Protein AF-A0A969LJH4-F1 (afdb_monomer_lite)

Structure (mmCIF, N/CA/C/O backbone):
data_AF-A0A969LJH4-F1
#
_entry.id   AF-A0A969LJH4-F1
#
loop_
_atom_site.group_PDB
_atom_site.id
_atom_site.type_symbol
_atom_site.label_atom_id
_atom_site.label_alt_id
_atom_site.label_comp_id
_atom_site.label_asym_id
_atom_site.label_entity_id
_atom_site.label_seq_id
_atom_site.pdbx_PDB_ins_code
_atom_site.Cartn_x
_atom_site.Cartn_y
_atom_site.Cartn_z
_atom_site.occupancy
_atom_site.B_iso_or_equiv
_atom_site.auth_seq_id
_atom_site.auth_comp_id
_atom_site.auth_asym_id
_atom_site.auth_atom_id
_atom_site.pdbx_PDB_model_num
ATOM 1 N N . MET A 1 1 ? -11.926 0.543 5.651 1.00 92.00 1 MET A N 1
ATOM 2 C CA . MET A 1 1 ? -11.006 1.377 4.838 1.00 92.00 1 MET A CA 1
ATOM 3 C C . MET A 1 1 ? -9.933 0.483 4.216 1.00 92.00 1 MET A C 1
ATOM 5 O O . MET A 1 1 ? -9.742 -0.620 4.712 1.00 92.00 1 MET A O 1
ATOM 9 N N . ARG A 1 2 ? -9.251 0.905 3.141 1.00 96.56 2 ARG A N 1
ATOM 10 C CA . ARG A 1 2 ? -8.189 0.129 2.468 1.00 96.56 2 ARG A CA 1
ATOM 11 C C . ARG A 1 2 ? -6.944 0.993 2.268 1.00 96.56 2 ARG A C 1
ATOM 13 O O . ARG A 1 2 ? -7.094 2.155 1.899 1.00 96.56 2 ARG A O 1
ATOM 20 N N . ALA A 1 3 ? -5.754 0.436 2.486 1.00 97.50 3 ALA A N 1
ATOM 21 C CA . ALA A 1 3 ? -4.480 1.128 2.286 1.00 97.50 3 ALA A CA 1
ATOM 22 C C . ALA A 1 3 ? -3.455 0.224 1.585 1.00 97.50 3 ALA A C 1
ATOM 24 O O . ALA A 1 3 ? -3.200 -0.895 2.030 1.00 97.50 3 ALA A O 1
ATOM 25 N N . ILE A 1 4 ? -2.846 0.733 0.513 1.00 98.31 4 ILE A N 1
ATOM 26 C CA . ILE A 1 4 ? -1.753 0.076 -0.212 1.00 98.31 4 ILE A CA 1
ATOM 27 C C . ILE A 1 4 ? -0.526 0.980 -0.119 1.00 98.31 4 ILE A C 1
ATOM 29 O O . ILE A 1 4 ? -0.636 2.168 -0.419 1.00 98.31 4 ILE A O 1
ATOM 33 N N . TRP A 1 5 ? 0.612 0.433 0.303 1.00 98.50 5 TRP A N 1
ATOM 34 C CA . TRP A 1 5 ? 1.865 1.173 0.479 1.00 98.50 5 TRP A CA 1
ATOM 35 C C . TRP A 1 5 ? 3.013 0.471 -0.252 1.00 98.50 5 TRP A C 1
ATOM 37 O O . TRP A 1 5 ? 2.981 -0.748 -0.390 1.00 98.50 5 TRP A O 1
ATOM 47 N N . GLY A 1 6 ? 4.018 1.208 -0.724 1.00 98.69 6 GLY A N 1
ATOM 48 C CA . GLY A 1 6 ? 5.282 0.616 -1.178 1.00 98.69 6 GLY A CA 1
ATOM 49 C C . GLY A 1 6 ? 6.226 0.346 -0.002 1.00 98.69 6 GLY A C 1
ATOM 50 O O . GLY A 1 6 ? 6.319 1.178 0.898 1.00 98.69 6 GLY A O 1
ATOM 51 N N . ALA A 1 7 ? 6.907 -0.803 0.011 1.00 98.44 7 ALA A N 1
ATOM 52 C CA . ALA A 1 7 ? 7.799 -1.235 1.095 1.00 98.44 7 ALA A CA 1
ATOM 53 C C . ALA A 1 7 ? 8.983 -0.284 1.356 1.00 98.44 7 ALA A C 1
ATOM 55 O O . ALA A 1 7 ? 9.456 -0.190 2.487 1.00 98.44 7 ALA A O 1
ATOM 56 N N . ASP A 1 8 ? 9.421 0.443 0.329 1.00 98.25 8 ASP A N 1
ATOM 57 C CA . ASP A 1 8 ? 10.591 1.323 0.342 1.00 98.25 8 ASP A CA 1
ATOM 58 C C . ASP A 1 8 ? 10.200 2.813 0.400 1.00 98.25 8 ASP A C 1
ATOM 60 O O . ASP A 1 8 ? 10.986 3.701 0.051 1.00 98.25 8 ASP A O 1
ATOM 64 N N . ASP A 1 9 ? 8.964 3.129 0.809 1.00 98.50 9 ASP A N 1
ATOM 65 C CA . ASP A 1 9 ? 8.505 4.514 0.909 1.00 98.50 9 ASP A CA 1
ATOM 66 C C . ASP A 1 9 ? 9.230 5.279 2.031 1.00 98.50 9 ASP A C 1
ATOM 68 O O . ASP A 1 9 ? 8.884 5.211 3.211 1.00 98.50 9 ASP A O 1
ATOM 72 N N . SER A 1 10 ? 10.201 6.102 1.632 1.00 97.50 10 SER A N 1
ATOM 73 C CA . SER A 1 10 ? 10.988 6.952 2.535 1.00 97.50 10 SER A CA 1
ATOM 74 C C . SER A 1 10 ? 10.187 8.047 3.256 1.00 97.50 10 SER A C 1
ATOM 76 O O . SER A 1 10 ? 10.677 8.638 4.220 1.00 97.50 10 SER A O 1
ATOM 78 N N . THR A 1 11 ? 8.950 8.317 2.835 1.00 97.44 11 THR A N 1
ATOM 7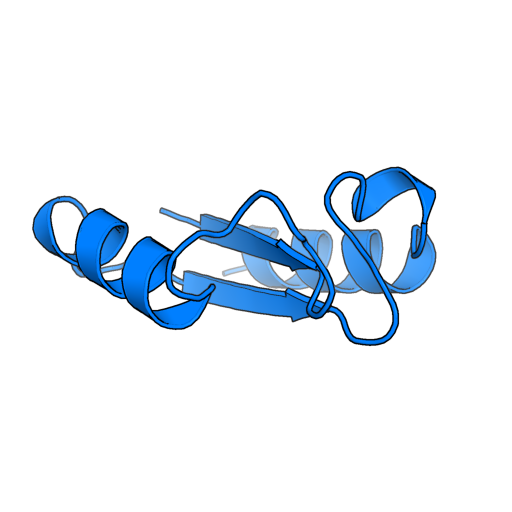9 C CA . THR A 1 11 ? 8.038 9.264 3.490 1.00 97.44 11 THR A CA 1
ATOM 80 C C . THR A 1 11 ? 7.208 8.614 4.603 1.00 97.44 11 THR A C 1
ATOM 82 O O . THR A 1 11 ? 6.647 9.323 5.448 1.00 97.44 11 THR A O 1
ATOM 85 N N . ALA A 1 12 ? 7.166 7.276 4.670 1.00 97.25 12 ALA A N 1
ATOM 86 C CA . ALA A 1 12 ? 6.402 6.497 5.644 1.00 97.25 12 ALA A CA 1
ATOM 87 C C . ALA A 1 12 ? 7.088 6.446 7.021 1.00 97.25 12 ALA A C 1
ATOM 89 O O . ALA A 1 12 ? 7.367 5.387 7.567 1.00 97.25 12 ALA A O 1
ATOM 90 N N . LEU A 1 13 ? 7.378 7.609 7.606 1.00 96.50 13 LEU A N 1
ATOM 91 C CA . LEU A 1 13 ? 8.097 7.705 8.881 1.00 96.50 13 LEU A CA 1
ATOM 92 C C . LEU A 1 13 ? 7.159 7.496 10.085 1.00 96.50 13 LEU A C 1
ATOM 94 O O . LEU A 1 13 ? 6.060 8.038 10.067 1.00 96.50 13 LEU A O 1
ATOM 98 N N . PRO A 1 14 ? 7.556 6.813 11.168 1.00 97.31 14 PRO A N 1
ATOM 99 C CA . PRO A 1 14 ? 8.825 6.109 11.339 1.00 97.31 14 PRO A CA 1
ATOM 100 C C . PRO A 1 14 ? 8.880 4.758 10.607 1.00 97.31 14 PRO A C 1
ATOM 102 O O . PRO A 1 14 ? 9.975 4.266 10.358 1.00 97.31 14 PRO A O 1
ATOM 105 N N . SER A 1 15 ? 7.732 4.168 10.273 1.00 98.00 15 SER A N 1
ATOM 106 C CA . SER A 1 15 ? 7.610 2.962 9.449 1.00 98.00 15 SER A CA 1
ATOM 107 C C . SER A 1 15 ? 6.221 2.877 8.810 1.00 98.00 15 SER A C 1
ATOM 109 O O . SER A 1 15 ? 5.286 3.561 9.241 1.00 98.00 15 SER A O 1
ATOM 111 N N . ILE A 1 16 ? 6.065 1.992 7.823 1.00 98.31 16 ILE A N 1
ATOM 112 C CA . ILE A 1 16 ? 4.772 1.672 7.200 1.00 98.31 16 ILE A CA 1
ATOM 113 C C . ILE A 1 16 ? 3.796 1.116 8.244 1.00 98.31 16 ILE A C 1
ATOM 115 O O . ILE A 1 16 ? 2.651 1.558 8.315 1.00 98.31 16 ILE A O 1
ATOM 119 N N . GLU A 1 17 ? 4.256 0.221 9.120 1.00 98.06 17 GLU A N 1
ATOM 120 C CA . GLU A 1 17 ? 3.451 -0.336 10.210 1.00 98.06 17 GLU A CA 1
ATOM 121 C C . GLU A 1 17 ? 2.911 0.759 11.131 1.00 98.06 17 GLU A C 1
ATOM 123 O O . GLU A 1 17 ? 1.726 0.747 11.451 1.00 98.06 17 GLU A O 1
ATOM 128 N N . ALA A 1 18 ? 3.725 1.763 11.479 1.00 98.12 18 ALA A N 1
ATOM 129 C CA . ALA A 1 18 ? 3.263 2.884 12.293 1.00 98.12 18 ALA A CA 1
ATOM 130 C C . ALA A 1 18 ? 2.173 3.709 11.584 1.00 98.12 18 ALA A C 1
ATOM 132 O O . ALA A 1 18 ? 1.267 4.235 12.233 1.00 98.12 18 ALA A O 1
ATOM 133 N N . ARG A 1 19 ? 2.217 3.805 10.247 1.00 97.75 19 ARG A N 1
ATOM 134 C CA . ARG A 1 19 ? 1.132 4.420 9.464 1.00 97.75 19 ARG A CA 1
ATOM 135 C C . ARG A 1 19 ? -0.130 3.570 9.489 1.00 97.75 19 ARG A C 1
ATOM 137 O O . ARG A 1 19 ? -1.216 4.124 9.640 1.00 97.75 19 ARG A O 1
ATOM 144 N N . TYR A 1 20 ? -0.010 2.251 9.389 1.00 98.00 20 TYR A N 1
ATOM 145 C CA . TYR A 1 20 ? -1.160 1.358 9.508 1.00 98.00 20 TYR A CA 1
ATOM 146 C C . TYR A 1 20 ? -1.793 1.391 10.894 1.00 98.00 20 TYR A C 1
ATOM 148 O O . TYR A 1 20 ? -3.017 1.439 10.984 1.00 98.00 20 TYR A O 1
ATOM 156 N N . ASP A 1 21 ? -0.994 1.425 11.956 1.00 98.06 21 ASP A N 1
ATOM 157 C CA . ASP A 1 21 ? -1.505 1.510 13.322 1.00 98.06 21 ASP A CA 1
ATOM 158 C C . ASP A 1 21 ? -2.277 2.815 13.545 1.00 98.06 21 ASP A C 1
ATOM 160 O O . ASP A 1 21 ? -3.414 2.770 14.012 1.00 98.06 21 ASP A O 1
ATOM 164 N N . ALA A 1 22 ? -1.749 3.952 13.078 1.00 97.31 22 ALA A N 1
ATOM 165 C CA . ALA A 1 22 ? -2.460 5.231 13.133 1.00 97.31 22 ALA A CA 1
ATOM 166 C C . ALA A 1 22 ? -3.788 5.214 12.347 1.00 97.31 22 ALA A C 1
ATOM 168 O O . ALA A 1 22 ? -4.787 5.777 12.788 1.00 97.31 22 ALA A O 1
ATOM 169 N N . LEU A 1 23 ? -3.838 4.552 11.184 1.00 97.81 23 LEU A N 1
ATOM 170 C CA . LEU A 1 23 ? -5.086 4.403 10.426 1.00 97.81 23 LEU A CA 1
ATOM 171 C C . LEU A 1 23 ? -6.088 3.481 11.141 1.00 97.81 23 LEU A C 1
ATOM 173 O O . LEU A 1 23 ? -7.290 3.750 11.092 1.00 97.81 23 LEU A O 1
ATOM 177 N N . ARG A 1 24 ? -5.618 2.423 11.820 1.00 98.06 24 ARG A N 1
ATOM 178 C CA . ARG A 1 24 ? -6.472 1.494 12.583 1.00 98.06 24 ARG A CA 1
ATOM 179 C C . ARG A 1 24 ? -7.165 2.155 13.768 1.00 98.06 24 ARG A C 1
ATOM 181 O O . ARG A 1 24 ? -8.264 1.725 14.107 1.00 98.06 24 ARG A O 1
ATOM 188 N N . GLU A 1 25 ? -6.581 3.200 14.357 1.00 97.81 25 GLU A N 1
ATOM 189 C CA . GLU A 1 25 ? -7.219 3.958 15.446 1.00 97.81 25 GLU A CA 1
ATOM 190 C C . GLU A 1 25 ? -8.591 4.518 15.033 1.00 97.81 25 GLU A C 1
ATOM 192 O O . GLU A 1 25 ? -9.539 4.471 15.815 1.00 97.81 25 GLU A O 1
ATOM 197 N N . GLY A 1 26 ? -8.712 5.013 13.795 1.00 97.75 26 GLY A N 1
ATOM 198 C CA . GLY A 1 26 ? -9.974 5.515 13.238 1.00 97.75 26 GLY A CA 1
ATOM 199 C C . GLY A 1 26 ? -10.770 4.482 12.437 1.00 97.75 26 GLY A C 1
ATOM 200 O O . GLY A 1 26 ? -11.975 4.648 12.250 1.00 97.75 26 GLY A O 1
ATOM 201 N N . HIS A 1 27 ? -10.110 3.424 11.963 1.00 97.31 27 HIS A N 1
ATOM 202 C CA . HIS A 1 27 ? -10.691 2.410 11.083 1.00 97.31 27 HIS A CA 1
ATOM 203 C C . HIS A 1 27 ? -10.278 0.996 11.512 1.00 97.31 27 HIS A C 1
ATOM 205 O O . HIS A 1 27 ? -9.369 0.411 10.916 1.00 97.31 27 HIS A O 1
ATOM 211 N N . PRO A 1 28 ? -10.942 0.408 12.523 1.00 97.00 28 PRO A N 1
ATOM 212 C CA . PRO A 1 28 ? -10.641 -0.947 12.990 1.00 97.00 28 PRO A CA 1
ATOM 213 C C . PRO A 1 28 ? -10.772 -2.022 11.900 1.00 97.00 28 PRO A C 1
ATOM 215 O O . PRO A 1 28 ? -10.140 -3.070 11.983 1.00 97.00 28 PRO A O 1
ATOM 218 N N . GLU A 1 29 ? -11.571 -1.762 10.863 1.00 96.56 29 GLU A N 1
ATOM 219 C CA . GLU A 1 29 ? -11.772 -2.623 9.695 1.00 96.56 29 GLU A CA 1
ATOM 220 C C . GLU A 1 29 ? -10.717 -2.432 8.588 1.00 96.56 29 GLU A C 1
ATOM 222 O O . GLU A 1 29 ? -10.919 -2.870 7.455 1.00 96.56 29 GLU A O 1
ATOM 227 N N . LEU A 1 30 ? -9.622 -1.716 8.865 1.00 97.56 30 LEU A N 1
ATOM 228 C CA . LEU A 1 30 ? -8.573 -1.433 7.888 1.00 97.56 30 LEU A CA 1
ATOM 229 C C . LEU A 1 30 ? -7.992 -2.718 7.280 1.00 97.56 30 LEU A C 1
ATOM 231 O O . LEU A 1 30 ? -7.417 -3.553 7.977 1.00 97.56 30 LEU A O 1
ATOM 235 N N . VAL A 1 31 ? -8.043 -2.797 5.951 1.00 96.94 31 VAL A N 1
ATOM 236 C CA . VAL A 1 31 ? -7.311 -3.788 5.155 1.00 96.94 31 VAL A CA 1
ATOM 237 C C . VAL A 1 31 ? -6.059 -3.130 4.582 1.00 96.94 31 VAL A C 1
ATOM 239 O O . VAL A 1 31 ? -6.130 -2.051 3.988 1.00 96.94 31 VAL A O 1
ATOM 242 N N . THR A 1 32 ? -4.909 -3.773 4.764 1.00 97.88 32 THR A N 1
ATOM 243 C CA . THR A 1 32 ? -3.592 -3.235 4.398 1.00 97.88 32 THR A CA 1
ATOM 244 C C . THR A 1 32 ? -2.863 -4.165 3.441 1.00 97.88 32 THR A C 1
ATOM 246 O O . THR A 1 32 ? -2.944 -5.384 3.591 1.00 97.88 32 THR A O 1
ATOM 249 N N . HIS A 1 33 ? -2.097 -3.608 2.508 1.00 98.25 33 HIS A N 1
ATOM 250 C CA . HIS A 1 33 ? -1.157 -4.365 1.685 1.00 98.25 33 HIS A CA 1
ATOM 251 C C . HIS A 1 33 ? 0.100 -3.544 1.405 1.00 98.25 33 HIS A C 1
ATOM 253 O O . HIS A 1 33 ? 0.007 -2.387 0.992 1.00 98.25 33 HIS A O 1
ATOM 259 N N . THR A 1 34 ? 1.261 -4.166 1.581 1.00 98.62 34 THR A N 1
ATOM 260 C CA . THR A 1 34 ? 2.559 -3.561 1.280 1.00 98.62 34 THR A CA 1
ATOM 261 C C . THR A 1 34 ? 3.138 -4.223 0.035 1.00 98.62 34 THR A C 1
ATOM 263 O O . THR A 1 34 ? 3.283 -5.444 0.000 1.00 98.62 34 THR A O 1
ATOM 266 N N . VAL A 1 35 ? 3.456 -3.429 -0.986 1.00 98.69 35 VAL A N 1
ATOM 267 C CA . VAL A 1 35 ? 4.043 -3.889 -2.249 1.00 98.69 35 VAL A CA 1
ATOM 268 C C . VAL A 1 35 ? 5.571 -3.865 -2.124 1.00 98.69 35 VAL A C 1
ATOM 270 O O . VAL A 1 35 ? 6.114 -2.797 -1.834 1.00 98.69 35 VAL A O 1
ATOM 273 N N . PRO A 1 36 ? 6.275 -4.999 -2.307 1.00 98.19 36 PRO A N 1
ATOM 274 C CA . PRO A 1 36 ? 7.738 -5.026 -2.286 1.00 98.19 36 PRO A CA 1
ATOM 275 C C . PRO A 1 36 ? 8.332 -4.268 -3.482 1.00 98.19 36 PRO A C 1
ATOM 277 O O . PRO A 1 36 ? 7.661 -4.101 -4.500 1.00 98.19 36 PRO A O 1
ATOM 280 N N . ASP A 1 37 ? 9.594 -3.845 -3.358 1.00 98.19 37 ASP A N 1
ATOM 281 C CA . ASP A 1 37 ? 10.365 -3.176 -4.417 1.00 98.19 37 ASP A CA 1
ATOM 282 C C . ASP A 1 37 ? 9.658 -1.927 -4.992 1.00 98.19 37 ASP A C 1
ATOM 284 O O . ASP A 1 37 ? 9.665 -1.687 -6.204 1.00 98.19 37 ASP A O 1
ATOM 288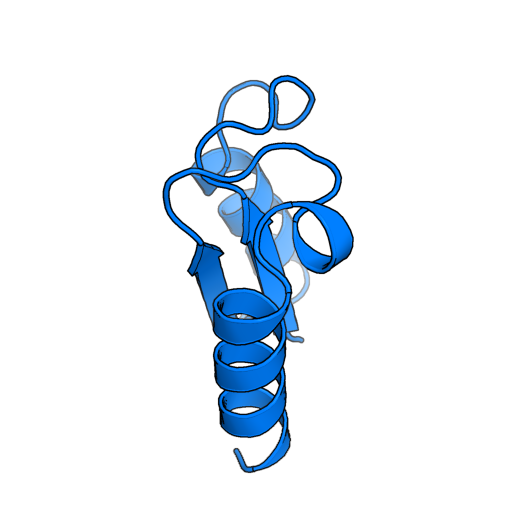 N N . ALA A 1 38 ? 8.995 -1.156 -4.124 1.00 98.69 38 ALA A N 1
ATOM 289 C CA . ALA A 1 38 ? 8.251 0.055 -4.465 1.00 98.69 38 ALA A CA 1
ATOM 290 C C . ALA A 1 38 ? 8.374 1.107 -3.366 1.00 98.69 38 ALA A C 1
ATOM 292 O O . ALA A 1 38 ? 8.209 0.805 -2.186 1.00 98.69 38 ALA A O 1
ATOM 293 N N . GLY A 1 39 ? 8.579 2.354 -3.761 1.00 98.38 39 GLY A N 1
ATOM 294 C CA . GLY A 1 39 ? 8.596 3.520 -2.900 1.00 98.38 39 GLY A CA 1
ATOM 295 C C . GLY A 1 39 ? 7.240 4.213 -2.780 1.00 98.38 39 GLY A C 1
ATOM 296 O O . GLY A 1 39 ? 6.166 3.607 -2.821 1.00 98.38 39 GLY A O 1
ATOM 297 N N . HIS A 1 40 ? 7.302 5.531 -2.600 1.00 98.31 40 HIS A N 1
ATOM 298 C CA . HIS A 1 40 ? 6.135 6.368 -2.332 1.00 98.31 40 HIS A CA 1
ATOM 299 C C . HIS A 1 40 ? 5.095 6.333 -3.459 1.00 98.31 40 HIS A C 1
ATOM 301 O O . HIS A 1 40 ? 3.894 6.457 -3.221 1.00 98.31 40 HIS A O 1
ATOM 307 N N . TRP A 1 41 ? 5.542 6.161 -4.703 1.00 98.25 41 TRP A N 1
ATOM 308 C CA . TRP A 1 41 ? 4.698 6.244 -5.889 1.00 98.25 41 TRP A CA 1
ATOM 309 C C . TRP A 1 41 ? 4.369 4.834 -6.393 1.00 98.25 41 TRP A C 1
ATOM 311 O O . TRP A 1 41 ? 4.473 4.539 -7.582 1.00 98.25 41 TRP A O 1
ATOM 321 N N . VAL A 1 42 ? 3.937 3.959 -5.475 1.00 98.50 42 VAL A N 1
ATOM 322 C CA . VAL A 1 42 ? 3.720 2.514 -5.688 1.00 98.50 42 VAL A CA 1
ATOM 323 C C . VAL A 1 42 ? 2.928 2.166 -6.956 1.00 98.50 42 VAL A C 1
ATOM 325 O O . VAL A 1 42 ? 3.269 1.209 -7.646 1.00 98.50 42 VAL A O 1
ATOM 328 N N . MET A 1 43 ? 1.915 2.961 -7.318 1.00 98.25 43 MET A N 1
ATOM 329 C CA . MET A 1 43 ? 1.096 2.734 -8.517 1.00 98.25 43 MET A CA 1
ATOM 330 C C . MET A 1 43 ? 1.854 2.934 -9.837 1.00 98.25 43 MET A C 1
ATOM 332 O O . MET A 1 43 ? 1.424 2.423 -10.867 1.00 98.25 43 MET A O 1
ATOM 336 N N . TYR A 1 44 ? 2.950 3.691 -9.814 1.00 98.44 44 TYR A N 1
ATOM 337 C CA . TYR A 1 44 ? 3.807 3.950 -10.970 1.00 98.44 44 TYR A CA 1
ATOM 338 C C . TYR A 1 44 ? 5.064 3.081 -10.956 1.00 98.44 44 TYR A C 1
ATOM 340 O O . TYR A 1 44 ? 5.554 2.705 -12.016 1.00 98.44 44 TYR A O 1
ATOM 348 N N . GLU A 1 45 ? 5.579 2.768 -9.769 1.00 98.50 45 GLU A N 1
ATOM 349 C CA . GLU A 1 45 ? 6.805 1.987 -9.596 1.00 98.50 45 GLU A CA 1
ATOM 350 C C . GLU A 1 45 ? 6.562 0.482 -9.783 1.00 98.50 45 GLU A C 1
ATOM 352 O O . GLU A 1 45 ? 7.355 -0.191 -10.435 1.00 98.50 45 GLU A O 1
ATOM 357 N N . GLN A 1 46 ? 5.437 -0.032 -9.273 1.00 98.69 46 GLN A N 1
ATOM 358 C CA . GLN A 1 46 ? 5.028 -1.436 -9.392 1.00 98.69 46 GLN A CA 1
ATOM 359 C C . GLN A 1 46 ? 3.561 -1.539 -9.857 1.00 98.69 46 GLN A C 1
ATOM 361 O O . GLN A 1 46 ? 2.696 -1.999 -9.103 1.00 98.69 46 GLN A O 1
ATOM 366 N N . PRO A 1 47 ? 3.237 -1.106 -11.093 1.00 98.44 47 PRO A N 1
ATOM 367 C CA . PRO A 1 47 ? 1.856 -0.959 -11.559 1.00 98.44 47 PRO A CA 1
ATOM 368 C C . PRO A 1 47 ? 1.063 -2.271 -11.545 1.00 98.44 47 PRO A C 1
ATOM 370 O O . PRO A 1 47 ? -0.091 -2.280 -11.118 1.00 98.44 47 PRO A O 1
ATOM 373 N N . ASP A 1 48 ? 1.677 -3.387 -11.948 1.00 98.62 48 ASP A N 1
ATOM 374 C CA . ASP A 1 48 ? 1.004 -4.691 -11.998 1.00 98.62 48 ASP A CA 1
ATOM 375 C C . ASP A 1 48 ? 0.700 -5.233 -10.594 1.00 98.62 48 ASP A C 1
ATOM 377 O O . ASP A 1 48 ? -0.409 -5.707 -10.327 1.00 98.62 48 ASP A O 1
ATOM 381 N N . ALA A 1 49 ? 1.661 -5.122 -9.670 1.00 98.56 49 ALA A N 1
ATOM 382 C CA . ALA A 1 49 ? 1.480 -5.548 -8.284 1.00 98.56 49 ALA A CA 1
ATOM 383 C C . ALA A 1 49 ? 0.445 -4.669 -7.567 1.00 98.56 49 ALA A C 1
ATOM 385 O O . ALA A 1 49 ? -0.458 -5.188 -6.905 1.00 98.56 49 ALA A O 1
ATOM 386 N N . TYR A 1 50 ? 0.517 -3.350 -7.767 1.00 98.50 50 TYR A N 1
ATOM 387 C CA . TYR A 1 50 ? -0.459 -2.402 -7.240 1.00 98.50 50 TYR A CA 1
ATOM 388 C C . TYR A 1 50 ? -1.871 -2.689 -7.761 1.00 98.50 50 TYR A C 1
ATOM 390 O O . TYR A 1 50 ? -2.808 -2.794 -6.969 1.00 98.50 50 TYR A O 1
ATOM 398 N N . LEU A 1 51 ? -2.038 -2.852 -9.080 1.00 98.31 51 LEU A N 1
ATOM 3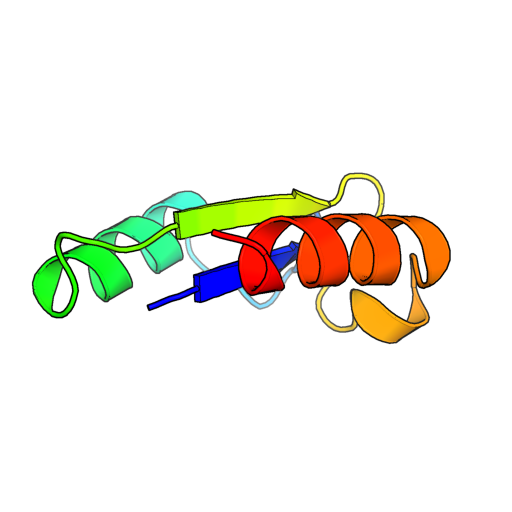99 C CA . LEU A 1 51 ? -3.340 -3.127 -9.685 1.00 98.31 51 LEU A CA 1
ATOM 400 C C . LEU A 1 51 ? -3.912 -4.457 -9.188 1.00 98.31 51 LEU A C 1
ATOM 402 O O . LEU A 1 51 ? -5.097 -4.527 -8.868 1.00 98.31 51 LEU A O 1
ATOM 406 N N . SER A 1 52 ? -3.083 -5.497 -9.078 1.00 98.25 52 SER A N 1
ATOM 407 C CA . SER A 1 52 ? -3.499 -6.785 -8.518 1.00 98.25 52 SER A CA 1
ATOM 408 C C . SER A 1 52 ? -4.009 -6.639 -7.080 1.00 98.25 52 SER A C 1
ATOM 410 O O . SER A 1 52 ? -5.110 -7.103 -6.774 1.00 98.25 52 SER A O 1
ATOM 412 N N . ALA A 1 53 ? -3.265 -5.940 -6.215 1.00 97.94 53 ALA A N 1
ATOM 413 C CA . ALA A 1 53 ? -3.664 -5.690 -4.831 1.00 97.94 53 ALA A CA 1
ATOM 414 C C . ALA A 1 53 ? -4.958 -4.865 -4.746 1.00 97.94 53 ALA A C 1
ATOM 416 O O . ALA A 1 53 ? -5.881 -5.227 -4.017 1.00 97.94 53 ALA A O 1
ATOM 417 N N . LEU A 1 54 ? -5.070 -3.797 -5.541 1.00 97.81 54 LEU A N 1
ATOM 418 C CA . LEU A 1 54 ? -6.267 -2.960 -5.602 1.00 97.81 54 LEU A CA 1
ATOM 419 C C . LEU A 1 54 ? -7.499 -3.767 -6.030 1.00 97.81 54 LEU A C 1
ATOM 421 O O . LEU A 1 54 ? -8.547 -3.685 -5.392 1.00 97.81 54 LEU A O 1
ATOM 425 N N . MET A 1 55 ? -7.375 -4.574 -7.086 1.00 97.94 55 MET A N 1
ATOM 426 C CA . MET A 1 55 ? -8.478 -5.391 -7.592 1.00 97.94 55 MET A CA 1
ATOM 427 C C . MET A 1 55 ? -8.896 -6.493 -6.619 1.00 97.94 55 MET A C 1
ATOM 429 O O . MET A 1 55 ? -10.074 -6.843 -6.603 1.00 97.94 55 MET A O 1
ATOM 433 N N . GLN A 1 56 ? -7.971 -7.039 -5.824 1.00 96.56 56 GLN A N 1
ATOM 434 C CA . GLN A 1 56 ? -8.314 -7.952 -4.730 1.00 96.56 56 GLN A CA 1
ATOM 435 C C . GLN A 1 56 ? -9.129 -7.216 -3.667 1.00 96.56 56 GLN A C 1
ATOM 437 O O . GLN A 1 56 ? -10.251 -7.614 -3.372 1.00 96.56 56 GLN A O 1
ATOM 442 N N . MET A 1 57 ? -8.632 -6.075 -3.185 1.00 95.00 57 MET A N 1
ATOM 443 C CA . MET A 1 57 ? -9.304 -5.328 -2.125 1.00 95.00 57 MET A CA 1
ATOM 444 C C . MET A 1 57 ? -10.697 -4.818 -2.513 1.00 95.00 57 MET A C 1
ATOM 446 O O . MET A 1 57 ? -11.542 -4.685 -1.638 1.00 95.00 57 MET A O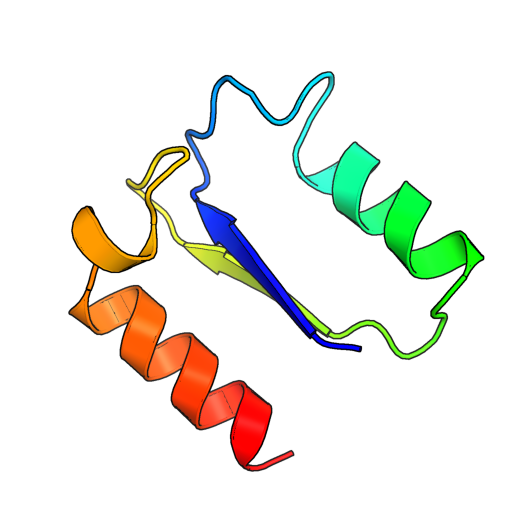 1
ATOM 450 N N . LEU A 1 58 ? -10.948 -4.486 -3.783 1.00 94.81 58 LEU A N 1
ATOM 451 C CA . LEU A 1 58 ? -12.257 -3.997 -4.242 1.00 94.81 58 LEU A CA 1
ATOM 452 C C . LEU A 1 58 ? -13.331 -5.090 -4.364 1.00 94.81 58 LEU A C 1
ATOM 454 O O . LEU A 1 58 ? -14.503 -4.755 -4.537 1.00 94.81 58 LEU A O 1
ATOM 458 N N . ARG A 1 59 ? -12.945 -6.370 -4.359 1.00 91.12 59 ARG A N 1
ATOM 459 C CA . ARG A 1 59 ? -13.887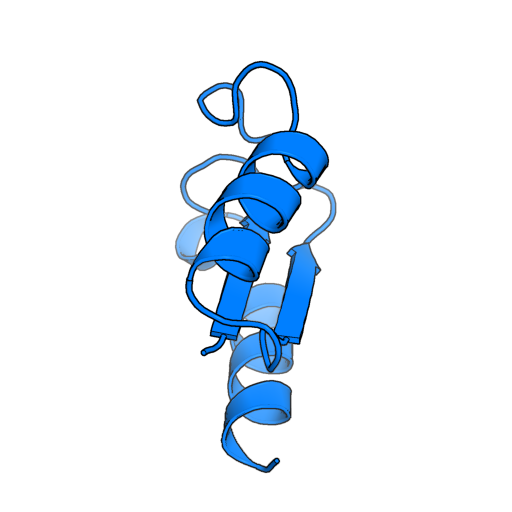 -7.499 -4.452 1.00 91.12 59 ARG A CA 1
ATOM 460 C C . ARG A 1 59 ? -14.432 -7.926 -3.092 1.00 91.12 59 ARG A C 1
ATOM 462 O O . ARG A 1 59 ? -15.527 -8.485 -3.057 1.00 91.12 59 ARG A O 1
ATOM 469 N N . ASP A 1 60 ? -13.676 -7.653 -2.037 1.00 66.56 60 ASP A N 1
ATOM 470 C CA . ASP A 1 60 ? -14.053 -7.839 -0.633 1.00 66.56 60 ASP A CA 1
ATOM 471 C C . ASP A 1 60 ? -14.823 -6.621 -0.108 1.00 66.56 60 ASP A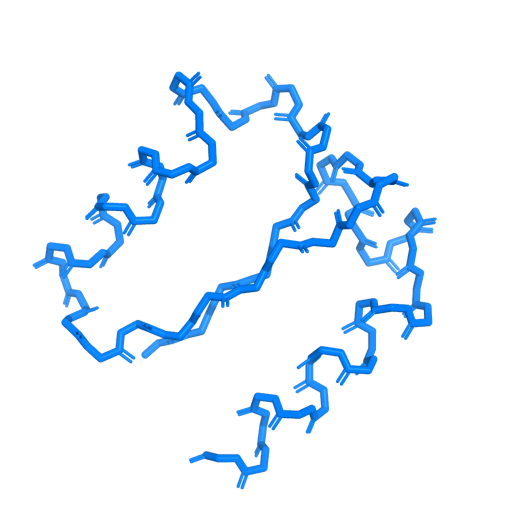 C 1
ATOM 473 O O . ASP A 1 60 ? -15.615 -6.749 0.850 1.00 66.56 60 ASP A O 1
#

Sequence (60 aa):
MRAIWGADDSTALPSIEARYDALREGHPELVTHTVPDAGHWVMYEQPDAYLSALMQMLRD

Radius of gyration: 11.32 Å; chains: 1; bounding box: 25×17×27 Å

Secondary structure (DSSP, 8-state):
-EEEEETT-TTS-S-HHHHHHHHHHH-TT-EEEEETT--TTHHHHSHHHHHHHHHHHTT-

pLDDT: mean 97.12, std 4.21, range [66.56, 98.69]

Foldseek 3Di:
DEEEFEQAAPVQPPHVVVVVVVVCVVPVPYDYYYHYPDYGPCCVRPVVSVVVVVVVVVVD